Protein AF-A0A439K6C0-F1 (afdb_monomer_lite)

Radius of gyration: 18.23 Å; chains: 1; bounding box: 39×20×49 Å

Structure (mmCIF, N/CA/C/O backbone):
data_AF-A0A439K6C0-F1
#
_entry.id   AF-A0A439K6C0-F1
#
loop_
_atom_site.group_PDB
_atom_site.id
_atom_site.type_symbol
_atom_site.label_atom_id
_atom_site.label_alt_id
_atom_site.label_comp_id
_atom_site.label_asym_id
_atom_site.label_entity_id
_atom_site.label_seq_id
_atom_site.pdbx_PDB_ins_code
_atom_site.Cartn_x
_atom_site.Cartn_y
_atom_site.Cartn_z
_atom_site.occupancy
_atom_site.B_iso_or_equiv
_atom_site.auth_seq_id
_atom_site.auth_comp_id
_atom_site.auth_asym_id
_atom_site.auth_atom_id
_atom_site.pdbx_PDB_model_num
ATOM 1 N N . ALA A 1 1 ? -6.507 14.546 8.073 1.00 51.59 1 ALA A N 1
ATOM 2 C CA . ALA A 1 1 ? -5.180 13.911 8.162 1.00 51.59 1 ALA A CA 1
ATOM 3 C C . ALA A 1 1 ? -4.360 14.702 9.174 1.00 51.59 1 ALA A C 1
ATOM 5 O O . ALA A 1 1 ? -3.920 15.791 8.838 1.00 51.59 1 ALA A O 1
ATOM 6 N N . GLY A 1 2 ? -4.300 14.242 10.428 1.00 70.31 2 GLY A N 1
ATOM 7 C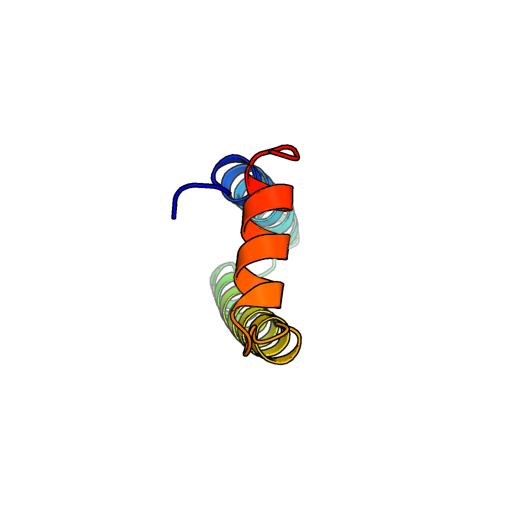 CA . GLY A 1 2 ? -3.549 14.909 11.509 1.00 70.31 2 GLY A CA 1
ATOM 8 C C . GLY A 1 2 ? -2.332 14.111 11.993 1.00 70.31 2 GLY A C 1
ATOM 9 O O . GLY A 1 2 ? -1.410 14.691 12.546 1.00 70.31 2 GLY A O 1
ATOM 10 N N . ASP A 1 3 ? -2.312 12.807 11.713 1.00 80.19 3 ASP A N 1
ATOM 11 C CA . ASP A 1 3 ? -1.237 11.860 12.009 1.00 80.19 3 ASP A CA 1
ATOM 12 C C . ASP A 1 3 ? -0.916 11.063 10.727 1.00 80.19 3 ASP A C 1
ATOM 14 O O . ASP A 1 3 ? -1.793 10.881 9.874 1.00 80.19 3 ASP A O 1
ATOM 18 N N . GLY A 1 4 ? 0.338 10.638 10.559 1.00 85.81 4 GLY A N 1
ATOM 19 C CA . GLY A 1 4 ? 0.788 9.815 9.427 1.00 85.81 4 GLY A CA 1
ATOM 20 C C . GLY A 1 4 ? 1.734 10.481 8.420 1.00 85.81 4 GLY A C 1
ATOM 21 O O . GLY A 1 4 ? 2.104 9.842 7.435 1.00 85.81 4 GLY A O 1
ATOM 22 N N . THR A 1 5 ? 2.177 11.722 8.640 1.00 92.12 5 THR A N 1
ATOM 23 C CA . THR A 1 5 ? 3.139 12.405 7.745 1.00 92.12 5 THR A CA 1
ATOM 24 C C . THR A 1 5 ? 4.499 11.700 7.700 1.00 92.12 5 THR A C 1
ATOM 26 O O . THR A 1 5 ? 5.077 11.546 6.622 1.00 92.12 5 THR A O 1
ATOM 29 N N . THR A 1 6 ? 4.984 11.189 8.835 1.00 91.44 6 THR A N 1
ATOM 30 C CA . THR A 1 6 ? 6.216 10.384 8.906 1.00 91.44 6 THR A CA 1
ATOM 31 C C . THR A 1 6 ? 6.074 9.091 8.107 1.00 91.44 6 THR A C 1
ATOM 33 O O . THR A 1 6 ? 6.924 8.786 7.273 1.00 91.44 6 THR A O 1
ATOM 36 N N . THR A 1 7 ? 4.963 8.371 8.285 1.00 90.38 7 THR A N 1
ATOM 37 C CA . THR A 1 7 ? 4.665 7.145 7.532 1.00 90.38 7 THR A CA 1
ATOM 38 C C . THR A 1 7 ? 4.591 7.418 6.033 1.00 90.38 7 THR A C 1
ATOM 40 O O . THR A 1 7 ? 5.202 6.695 5.249 1.00 90.38 7 THR A O 1
ATOM 43 N N . ALA A 1 8 ? 3.912 8.493 5.624 1.00 91.50 8 ALA A N 1
ATOM 44 C CA . ALA A 1 8 ? 3.830 8.895 4.222 1.00 91.50 8 ALA A CA 1
ATOM 45 C C . ALA A 1 8 ? 5.217 9.179 3.627 1.00 91.50 8 ALA A C 1
ATOM 47 O O . ALA A 1 8 ? 5.510 8.752 2.511 1.00 91.50 8 ALA A O 1
ATOM 48 N N . THR A 1 9 ? 6.085 9.849 4.387 1.00 93.50 9 THR A N 1
ATOM 49 C CA . THR A 1 9 ? 7.439 10.202 3.940 1.00 93.50 9 THR A CA 1
ATOM 50 C C . THR A 1 9 ? 8.307 8.958 3.754 1.00 93.50 9 THR A C 1
ATOM 52 O O . THR A 1 9 ? 8.954 8.813 2.718 1.00 93.50 9 THR A O 1
ATOM 55 N N . VAL A 1 10 ? 8.280 8.029 4.714 1.00 95.31 10 VAL A N 1
ATOM 56 C CA . VAL A 1 10 ? 9.056 6.781 4.639 1.00 95.31 10 VAL A CA 1
ATOM 57 C C . VAL A 1 10 ? 8.566 5.897 3.489 1.00 95.31 10 VAL A C 1
ATOM 59 O O . VAL A 1 10 ? 9.378 5.405 2.710 1.00 95.31 10 VAL A O 1
ATOM 62 N N . LEU A 1 11 ? 7.248 5.750 3.316 1.00 93.25 11 LEU A N 1
ATOM 63 C CA . LEU A 1 11 ? 6.686 4.971 2.208 1.00 93.25 11 LEU A CA 1
ATOM 64 C C . LEU A 1 11 ? 7.042 5.575 0.846 1.00 93.25 11 LEU A C 1
ATOM 66 O O . LEU A 1 11 ? 7.454 4.847 -0.057 1.00 93.25 11 LEU A O 1
ATOM 70 N N . ALA A 1 12 ? 6.930 6.898 0.700 1.00 93.31 12 ALA A N 1
ATOM 71 C CA . ALA A 1 12 ? 7.306 7.583 -0.532 1.00 93.31 12 ALA A CA 1
ATOM 72 C C . ALA A 1 12 ? 8.789 7.368 -0.862 1.00 93.31 12 ALA A C 1
ATOM 74 O O . ALA A 1 12 ? 9.120 7.027 -1.999 1.00 93.31 12 ALA A O 1
ATOM 75 N N . GLN A 1 13 ? 9.675 7.494 0.131 1.00 95.38 13 GLN A N 1
ATOM 76 C CA . GLN A 1 13 ? 11.103 7.235 -0.039 1.00 95.38 13 GLN A CA 1
ATOM 77 C C . GLN A 1 13 ? 11.360 5.800 -0.525 1.00 95.38 13 GLN A C 1
ATOM 79 O O . GLN A 1 13 ? 12.088 5.611 -1.501 1.00 95.38 13 GLN A O 1
ATOM 84 N N . SER A 1 14 ? 10.757 4.796 0.119 1.00 95.62 14 SER A N 1
ATOM 85 C CA . SER A 1 14 ? 10.950 3.388 -0.246 1.00 95.62 14 SER A CA 1
ATOM 86 C C . SER A 1 14 ? 10.455 3.078 -1.659 1.00 95.62 14 SER A C 1
ATOM 88 O O . SER A 1 14 ? 11.168 2.439 -2.430 1.00 95.62 14 SER A O 1
ATOM 90 N N . ILE A 1 15 ? 9.270 3.572 -2.034 1.00 94.06 15 ILE A N 1
ATOM 91 C CA . ILE A 1 15 ? 8.700 3.358 -3.374 1.00 94.06 15 ILE A CA 1
ATOM 92 C C . ILE A 1 15 ? 9.597 3.981 -4.446 1.00 94.06 15 ILE A C 1
ATOM 94 O O . ILE A 1 15 ? 9.874 3.352 -5.465 1.00 94.06 15 ILE A O 1
ATOM 98 N N . VAL A 1 16 ? 10.092 5.199 -4.213 1.00 94.00 16 VAL A N 1
ATOM 99 C CA . VAL A 1 16 ? 10.993 5.883 -5.148 1.00 94.00 16 VAL A CA 1
ATOM 100 C C . VAL A 1 16 ? 12.329 5.146 -5.269 1.00 94.00 16 VAL A C 1
ATOM 102 O O . VAL A 1 16 ? 12.847 4.992 -6.374 1.00 94.00 16 VAL A O 1
ATOM 105 N N . GLN A 1 17 ? 12.892 4.662 -4.161 1.00 96.38 17 GLN A N 1
ATOM 106 C CA . GLN A 1 17 ? 14.154 3.924 -4.173 1.00 96.38 17 GLN A CA 1
ATOM 107 C C . GLN A 1 17 ? 14.050 2.617 -4.971 1.00 96.38 17 GLN A C 1
ATOM 109 O O . GLN A 1 17 ? 14.903 2.348 -5.819 1.00 96.38 17 GLN A O 1
ATOM 114 N N . GLU A 1 18 ? 13.007 1.822 -4.736 1.00 95.62 18 GLU A N 1
ATOM 115 C CA . GLU A 1 18 ? 12.793 0.567 -5.466 1.00 95.62 18 GLU A CA 1
ATOM 116 C C . GLU A 1 18 ? 12.382 0.810 -6.923 1.00 95.62 18 GLU A C 1
ATOM 118 O O . GLU A 1 18 ? 12.867 0.127 -7.827 1.00 95.62 18 GLU A O 1
ATOM 123 N N . GLY A 1 19 ? 11.579 1.845 -7.182 1.00 94.50 19 GLY A N 1
ATOM 124 C CA . GLY A 1 19 ? 11.229 2.273 -8.535 1.00 94.50 19 GLY A CA 1
ATOM 125 C C . GLY A 1 19 ? 12.464 2.621 -9.368 1.00 94.50 19 GLY A C 1
ATOM 126 O O . GLY A 1 19 ? 12.598 2.147 -10.494 1.00 94.50 19 GLY A O 1
ATOM 127 N N . HIS A 1 20 ? 13.417 3.372 -8.808 1.00 94.00 20 HIS A N 1
ATOM 128 C CA . HIS A 1 20 ? 14.670 3.688 -9.501 1.00 94.00 20 HIS A CA 1
ATOM 129 C C . HIS A 1 20 ? 15.506 2.444 -9.820 1.00 94.00 20 HIS A C 1
ATOM 131 O O . HIS A 1 20 ? 16.055 2.357 -10.918 1.00 94.00 20 HIS A O 1
ATOM 137 N N . LYS A 1 21 ? 15.580 1.464 -8.909 1.00 95.44 21 LYS A N 1
ATOM 138 C CA . LYS A 1 21 ? 16.275 0.191 -9.176 1.00 95.44 21 LYS A CA 1
ATOM 139 C C . LYS A 1 21 ? 15.618 -0.575 -10.324 1.00 95.44 21 LYS A C 1
ATOM 141 O O . LYS A 1 21 ? 16.315 -1.085 -11.197 1.00 95.44 21 LYS A O 1
ATOM 146 N N . ALA A 1 22 ? 14.288 -0.624 -10.347 1.00 94.19 22 ALA A N 1
ATOM 147 C CA . ALA A 1 22 ? 13.527 -1.305 -11.388 1.00 94.19 22 ALA A CA 1
ATOM 148 C C . ALA A 1 22 ? 13.701 -0.646 -12.767 1.00 94.19 22 ALA A C 1
ATOM 150 O O . ALA A 1 22 ? 13.912 -1.338 -13.764 1.00 94.19 22 ALA A O 1
ATOM 151 N N . VAL A 1 23 ? 13.690 0.689 -12.822 1.00 94.62 23 VAL A N 1
ATOM 152 C CA . VAL A 1 23 ? 13.958 1.443 -14.058 1.00 94.62 23 VAL A CA 1
ATOM 153 C C . VAL A 1 23 ? 15.399 1.240 -14.529 1.00 94.62 23 VAL A C 1
ATOM 155 O O . VAL A 1 23 ? 15.625 1.013 -15.714 1.00 94.62 23 VAL A O 1
ATOM 158 N N . ALA A 1 24 ? 16.377 1.248 -13.616 1.00 94.75 24 ALA A N 1
ATOM 159 C CA . ALA A 1 24 ? 17.775 0.966 -13.950 1.00 94.75 24 ALA A CA 1
ATOM 160 C C . ALA A 1 24 ? 17.980 -0.459 -14.501 1.00 94.75 24 ALA A C 1
ATOM 162 O O . ALA A 1 24 ? 18.866 -0.677 -15.323 1.00 94.75 24 ALA A O 1
ATOM 163 N N . ALA A 1 25 ? 17.131 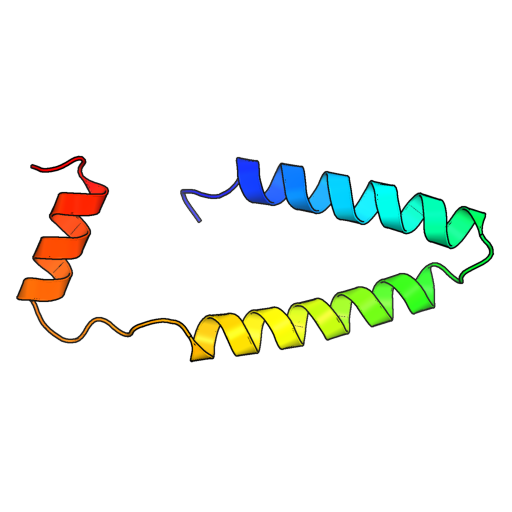-1.412 -14.100 1.00 95.62 25 ALA A N 1
ATOM 164 C CA . ALA A 1 25 ? 17.084 -2.768 -14.648 1.00 95.62 25 ALA A CA 1
ATOM 165 C C . ALA A 1 25 ? 16.362 -2.868 -16.012 1.00 95.62 25 ALA A C 1
ATOM 167 O O . ALA A 1 25 ? 16.206 -3.968 -16.540 1.00 95.62 25 ALA A O 1
ATOM 168 N N . GLY A 1 26 ? 15.923 -1.745 -16.592 1.00 93.81 26 GLY A N 1
ATOM 169 C CA . GLY A 1 26 ? 15.299 -1.678 -17.916 1.00 93.81 26 GLY A CA 1
ATOM 170 C C . GLY A 1 26 ? 13.770 -1.760 -17.919 1.00 93.81 26 GLY A C 1
ATOM 171 O O . GLY A 1 26 ? 13.179 -1.847 -18.994 1.00 93.81 26 GLY A O 1
ATOM 172 N N . MET A 1 27 ? 13.106 -1.728 -16.756 1.00 94.88 27 MET A N 1
ATOM 173 C CA . MET A 1 27 ? 11.640 -1.674 -16.712 1.00 94.88 27 MET A CA 1
ATOM 174 C C . MET A 1 27 ? 11.121 -0.302 -17.147 1.00 94.88 27 MET A C 1
ATOM 176 O O . MET A 1 27 ? 11.684 0.738 -16.805 1.00 94.88 27 MET A O 1
ATOM 180 N N . ASN A 1 28 ? 9.993 -0.293 -17.856 1.00 95.06 28 ASN A N 1
ATOM 181 C CA . ASN A 1 28 ? 9.335 0.935 -18.281 1.00 95.06 28 ASN A CA 1
ATOM 182 C C . ASN A 1 28 ? 8.726 1.680 -17.069 1.00 95.06 28 ASN A C 1
ATOM 184 O O . ASN A 1 28 ? 7.849 1.124 -16.396 1.00 95.06 28 ASN A O 1
ATOM 188 N N . PRO A 1 29 ? 9.110 2.947 -16.805 1.00 92.31 29 PRO A N 1
ATOM 189 C CA . PRO A 1 29 ? 8.560 3.744 -15.706 1.00 92.31 29 PRO A CA 1
ATOM 190 C C . PRO A 1 29 ? 7.032 3.883 -15.738 1.00 92.31 29 PRO A C 1
ATOM 192 O O . PRO A 1 29 ? 6.392 3.949 -14.689 1.00 92.31 29 PRO A O 1
ATOM 195 N N . MET A 1 30 ? 6.431 3.913 -16.933 1.00 95.62 30 MET A N 1
ATOM 196 C CA . MET A 1 30 ? 4.979 4.052 -17.076 1.00 95.62 30 MET A CA 1
ATOM 197 C C . MET A 1 30 ? 4.236 2.788 -16.646 1.00 95.62 30 MET A C 1
ATOM 199 O O . MET A 1 30 ? 3.177 2.882 -16.022 1.00 95.62 30 MET A O 1
ATOM 203 N N . ASP A 1 31 ? 4.801 1.615 -16.936 1.00 94.38 31 ASP A N 1
ATOM 204 C CA . ASP A 1 31 ? 4.223 0.337 -16.520 1.00 94.38 31 ASP A CA 1
ATOM 205 C C . ASP A 1 31 ? 4.413 0.117 -15.016 1.00 94.38 31 ASP A C 1
ATOM 207 O O . ASP A 1 31 ? 3.483 -0.321 -14.342 1.00 94.38 31 ASP A O 1
ATOM 211 N N . LEU A 1 32 ? 5.562 0.533 -14.467 1.00 92.69 32 LEU A N 1
ATOM 212 C CA . LEU A 1 32 ? 5.799 0.576 -13.021 1.00 92.69 32 LEU A CA 1
ATOM 213 C C . LEU A 1 32 ? 4.772 1.454 -12.306 1.00 92.69 32 LEU A C 1
ATOM 215 O O . LEU A 1 32 ? 4.136 0.999 -11.358 1.00 92.69 32 LEU A O 1
ATOM 219 N N . LYS A 1 33 ? 4.558 2.687 -12.783 1.00 92.75 33 LYS A N 1
ATOM 220 C CA . LYS A 1 33 ? 3.542 3.581 -12.216 1.00 92.75 33 LYS A CA 1
ATOM 221 C C . LYS A 1 33 ? 2.157 2.936 -12.250 1.00 92.75 33 LYS A C 1
ATOM 223 O O . LYS A 1 33 ? 1.465 2.939 -11.237 1.00 92.75 33 LYS A O 1
ATOM 228 N N . ARG A 1 34 ? 1.765 2.365 -13.392 1.00 95.56 34 ARG A N 1
ATOM 229 C CA . ARG A 1 34 ? 0.458 1.713 -13.535 1.00 95.56 34 ARG A CA 1
ATOM 230 C C . ARG A 1 34 ? 0.304 0.539 -12.566 1.00 95.56 34 ARG A C 1
ATOM 232 O O . ARG A 1 34 ? -0.743 0.412 -11.941 1.00 95.56 34 ARG A O 1
ATOM 239 N N . GLY A 1 35 ? 1.336 -0.292 -12.419 1.00 95.19 35 GLY A N 1
ATOM 240 C CA . GLY A 1 35 ? 1.345 -1.400 -11.464 1.00 95.19 35 GLY A CA 1
ATOM 241 C C . GLY A 1 35 ? 1.234 -0.931 -10.011 1.00 95.19 35 GLY A C 1
ATOM 242 O O . GLY A 1 35 ? 0.456 -1.497 -9.248 1.00 95.19 35 GLY A O 1
ATOM 243 N N . ILE A 1 36 ? 1.950 0.139 -9.648 1.00 94.56 36 ILE A N 1
ATOM 244 C CA . ILE A 1 36 ? 1.864 0.761 -8.318 1.00 94.56 36 ILE A CA 1
ATOM 245 C C . ILE A 1 36 ? 0.449 1.293 -8.063 1.00 94.56 36 ILE A C 1
ATOM 247 O O . ILE A 1 36 ? -0.115 1.011 -7.011 1.00 94.56 36 ILE A O 1
ATOM 251 N N . ASP A 1 37 ? -0.151 2.007 -9.020 1.00 94.75 37 ASP A N 1
ATOM 252 C CA . ASP A 1 37 ? -1.497 2.575 -8.872 1.00 94.75 37 ASP A CA 1
ATOM 253 C C . ASP A 1 37 ? -2.558 1.471 -8.646 1.00 94.75 37 ASP A C 1
ATOM 255 O O . ASP A 1 37 ? -3.422 1.605 -7.776 1.00 94.75 37 ASP A O 1
ATOM 259 N N . LEU A 1 38 ? -2.459 0.347 -9.370 1.00 95.75 38 LEU A N 1
ATOM 260 C CA . LEU A 1 38 ? -3.332 -0.820 -9.176 1.00 95.75 3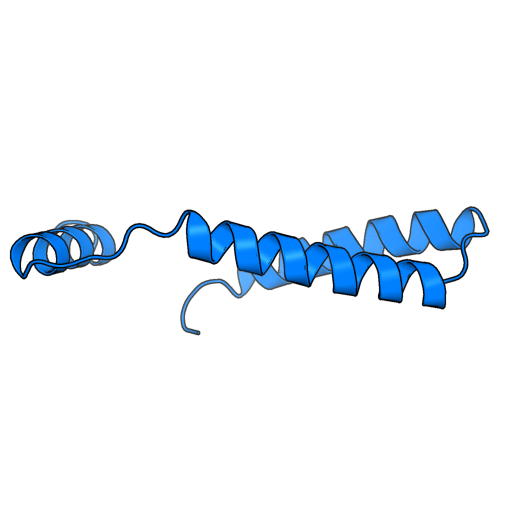8 LEU A CA 1
ATOM 261 C C . LEU A 1 38 ? -3.138 -1.457 -7.794 1.00 95.75 38 LEU A C 1
ATOM 263 O O . LEU A 1 38 ? -4.110 -1.671 -7.070 1.00 95.75 38 LEU A O 1
ATOM 267 N N . ALA A 1 39 ? -1.887 -1.700 -7.398 1.00 94.25 39 ALA A N 1
ATOM 268 C CA . ALA A 1 39 ? -1.575 -2.283 -6.098 1.00 94.25 39 ALA A CA 1
ATOM 269 C C . ALA A 1 39 ? -2.067 -1.401 -4.939 1.00 94.25 39 ALA A C 1
ATOM 271 O O . ALA A 1 39 ? -2.611 -1.910 -3.961 1.00 94.25 39 ALA A O 1
ATOM 272 N N . VAL A 1 40 ? -1.927 -0.075 -5.050 1.00 95.38 40 VAL A N 1
ATOM 273 C CA . VAL A 1 40 ? -2.428 0.874 -4.045 1.00 95.38 40 VAL A CA 1
ATOM 274 C C . VAL A 1 40 ? -3.945 0.772 -3.912 1.00 95.38 40 VAL A C 1
ATOM 276 O O . VAL A 1 40 ? -4.449 0.721 -2.790 1.00 95.38 40 VAL A O 1
ATOM 279 N N . SER A 1 41 ? -4.674 0.694 -5.028 1.00 95.06 41 SER A N 1
ATOM 280 C CA . SER A 1 41 ? -6.132 0.536 -5.012 1.00 95.06 41 SER A CA 1
ATOM 281 C C . SER A 1 41 ? -6.562 -0.730 -4.259 1.00 95.06 41 SER A C 1
ATOM 283 O O . SER A 1 41 ? -7.427 -0.669 -3.380 1.00 95.06 41 SER A O 1
ATOM 285 N N . ASP A 1 42 ? -5.920 -1.863 -4.542 1.00 96.38 42 ASP A N 1
ATOM 286 C CA . ASP A 1 42 ? -6.227 -3.146 -3.897 1.00 96.38 42 ASP A CA 1
ATOM 287 C C . ASP A 1 42 ? -5.879 -3.151 -2.401 1.00 96.38 42 ASP A C 1
ATOM 289 O O . ASP A 1 42 ? -6.646 -3.656 -1.567 1.00 96.38 42 ASP A O 1
ATOM 293 N N . VAL A 1 43 ? -4.747 -2.545 -2.032 1.00 94.38 43 VAL A N 1
ATOM 294 C CA . VAL A 1 43 ? -4.332 -2.393 -0.631 1.00 94.38 43 VAL A CA 1
ATOM 295 C C . VAL A 1 43 ? -5.329 -1.524 0.132 1.00 94.38 43 VAL A C 1
ATOM 297 O O . VAL A 1 43 ? -5.743 -1.902 1.228 1.00 94.38 43 VAL A O 1
ATOM 300 N N . VAL A 1 44 ? -5.773 -0.402 -0.442 1.00 94.38 44 VAL A N 1
ATOM 301 C CA . VAL A 1 44 ? -6.774 0.478 0.183 1.00 94.38 44 VAL A CA 1
ATOM 302 C C . VAL A 1 44 ? -8.102 -0.256 0.376 1.00 94.38 44 VAL A C 1
ATOM 304 O O . VAL A 1 44 ? -8.677 -0.204 1.466 1.00 94.38 44 VAL A O 1
ATOM 307 N N . ALA A 1 45 ? -8.570 -0.993 -0.634 1.00 94.75 45 ALA A N 1
ATOM 308 C CA . ALA A 1 45 ? -9.794 -1.786 -0.531 1.00 94.75 45 ALA A CA 1
ATOM 309 C C . ALA A 1 45 ? -9.702 -2.838 0.590 1.00 94.75 45 ALA A C 1
ATOM 311 O O . ALA A 1 45 ? -10.626 -2.997 1.395 1.00 94.75 45 ALA A O 1
ATOM 312 N N . THR A 1 46 ? -8.560 -3.517 0.689 1.00 94.88 46 THR A N 1
ATOM 313 C CA . THR A 1 46 ? -8.295 -4.516 1.731 1.00 94.88 46 THR A CA 1
ATOM 314 C C . THR A 1 46 ? -8.211 -3.884 3.121 1.00 94.88 46 THR A C 1
ATOM 316 O O . THR A 1 46 ? -8.754 -4.431 4.082 1.00 94.88 46 THR A O 1
ATOM 319 N N . LEU A 1 47 ? -7.592 -2.707 3.240 1.00 92.44 47 LEU A N 1
ATOM 320 C CA . LEU A 1 47 ? -7.486 -1.972 4.499 1.00 92.44 47 LEU A CA 1
ATOM 321 C C . LEU A 1 47 ? -8.870 -1.581 5.031 1.00 92.44 47 LEU A C 1
ATOM 323 O O . LEU A 1 47 ? -9.162 -1.798 6.205 1.00 92.44 47 LEU A O 1
ATOM 327 N N . ILE A 1 48 ? -9.751 -1.082 4.157 1.00 91.88 48 ILE A N 1
ATOM 328 C CA . ILE A 1 48 ? -11.137 -0.745 4.513 1.00 91.88 48 ILE A CA 1
ATOM 329 C C . ILE A 1 48 ? -11.907 -1.996 4.949 1.00 91.88 48 ILE A C 1
ATOM 331 O O . ILE A 1 48 ? -12.667 -1.943 5.914 1.00 91.88 48 ILE A O 1
ATOM 335 N N . LYS A 1 49 ? -11.703 -3.131 4.271 1.00 93.38 49 LYS A N 1
ATOM 336 C CA . LYS A 1 49 ? -12.346 -4.403 4.630 1.00 93.38 49 LYS A CA 1
ATOM 337 C C . LYS A 1 49 ? -11.919 -4.905 6.013 1.00 93.38 49 LYS A C 1
ATOM 339 O O . LYS A 1 49 ? -12.746 -5.451 6.738 1.00 93.38 49 LYS A O 1
ATOM 344 N N . ASN A 1 50 ? -10.651 -4.719 6.371 1.00 92.00 50 ASN A N 1
ATOM 345 C CA . ASN A 1 50 ? -10.107 -5.125 7.667 1.00 92.00 50 ASN A CA 1
ATOM 346 C C . ASN A 1 50 ? -10.377 -4.105 8.784 1.00 92.00 50 ASN A C 1
ATOM 348 O O . ASN A 1 50 ? -10.165 -4.415 9.957 1.00 92.00 50 ASN A O 1
ATOM 352 N N . ALA A 1 51 ? -10.846 -2.900 8.452 1.00 90.31 51 ALA A N 1
ATOM 353 C CA . ALA A 1 51 ? -11.149 -1.881 9.441 1.00 90.31 51 ALA A CA 1
ATOM 354 C C . ALA A 1 51 ? -12.317 -2.324 10.336 1.00 90.31 51 ALA A C 1
ATOM 356 O O . ALA A 1 51 ? -13.442 -2.558 9.879 1.00 90.31 51 ALA A O 1
ATOM 357 N N . LYS A 1 52 ? -12.067 -2.399 11.646 1.00 88.44 52 LYS A N 1
ATOM 358 C CA . LYS A 1 52 ? -13.118 -2.658 12.629 1.00 88.44 52 LYS A CA 1
ATOM 359 C C . LYS A 1 52 ? -13.968 -1.397 12.790 1.00 88.44 52 LYS A C 1
ATOM 361 O O . LYS A 1 52 ? -13.492 -0.377 13.281 1.00 88.44 52 LYS A O 1
ATOM 366 N N . LYS A 1 53 ? -15.238 -1.467 12.382 1.00 86.69 53 LYS A N 1
ATOM 367 C CA . LYS A 1 53 ? -16.202 -0.385 12.623 1.00 86.69 53 LYS A CA 1
ATOM 368 C C . LYS A 1 53 ? -16.552 -0.324 14.107 1.00 86.69 53 LYS A C 1
ATOM 370 O O . LYS A 1 53 ? -17.007 -1.325 14.656 1.00 86.69 53 LYS A O 1
ATOM 375 N N . ILE A 1 54 ? -16.396 0.854 14.695 1.00 87.31 54 ILE A N 1
ATOM 376 C CA . ILE A 1 54 ? -16.867 1.170 16.043 1.00 87.31 54 ILE A CA 1
ATOM 377 C C . ILE A 1 54 ? -18.374 1.424 15.982 1.00 87.31 54 ILE A C 1
ATOM 379 O O . ILE A 1 54 ? -18.834 2.146 15.093 1.00 87.31 54 ILE A O 1
ATOM 383 N N . LYS A 1 55 ? -19.150 0.801 16.874 1.00 85.62 55 LYS A N 1
ATOM 384 C CA . LYS A 1 55 ? -20.623 0.890 16.854 1.00 85.62 55 LYS A CA 1
ATOM 385 C C . LYS A 1 55 ? -21.231 1.413 18.148 1.00 85.62 55 LYS A C 1
ATOM 387 O O . LYS A 1 55 ? -22.364 1.885 18.103 1.00 85.62 55 LYS A O 1
ATOM 392 N N . THR A 1 56 ? -20.527 1.314 19.274 1.00 89.19 56 THR A N 1
ATOM 393 C CA . THR A 1 56 ? -21.079 1.677 20.586 1.00 89.19 56 THR A CA 1
ATOM 394 C C . THR A 1 56 ? -20.347 2.857 21.210 1.00 89.19 56 THR A C 1
ATOM 396 O O . THR A 1 56 ? -19.197 3.145 20.876 1.00 89.19 56 THR A O 1
ATOM 399 N N . SER A 1 57 ? -21.025 3.554 22.123 1.00 83.06 57 SER A N 1
ATO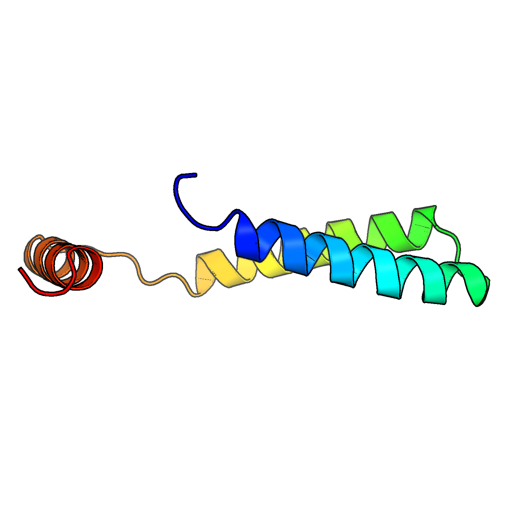M 400 C CA . SER A 1 57 ? -20.451 4.704 22.826 1.00 83.06 57 SER A CA 1
ATOM 401 C C . SER A 1 57 ? -19.287 4.296 23.735 1.00 83.06 57 SER A C 1
ATOM 403 O O . SER A 1 57 ? -18.362 5.079 23.934 1.00 83.06 57 SER A O 1
ATOM 405 N N . GLU A 1 58 ? -19.304 3.068 24.256 1.00 85.12 58 GLU A N 1
ATOM 406 C CA . GLU A 1 58 ? -18.240 2.506 25.091 1.00 85.12 58 GLU A CA 1
ATOM 407 C C . GLU A 1 58 ? -16.963 2.256 24.282 1.00 85.12 58 GLU A C 1
ATOM 409 O O . GLU A 1 58 ? -15.871 2.570 24.745 1.00 85.12 58 GLU A O 1
ATOM 414 N N . GLU A 1 59 ? -17.082 1.746 23.050 1.00 84.38 59 GLU A N 1
ATOM 415 C CA . GLU A 1 59 ? -15.935 1.568 22.152 1.00 84.38 59 GLU A CA 1
ATOM 416 C C . GLU A 1 59 ? -15.330 2.921 21.739 1.00 84.38 59 GLU A C 1
ATOM 418 O O . GLU A 1 59 ? -14.111 3.044 21.633 1.00 84.38 59 GLU A O 1
ATOM 423 N N . VAL A 1 60 ? -16.162 3.953 21.543 1.00 85.12 60 VAL A N 1
ATOM 424 C CA . VAL A 1 60 ? -15.683 5.321 21.280 1.00 85.12 60 VAL A CA 1
ATOM 425 C C . VAL A 1 60 ? -14.901 5.859 22.477 1.00 85.12 60 VAL A C 1
ATOM 427 O O . VAL A 1 60 ? -13.815 6.402 22.286 1.00 85.12 60 VAL A O 1
ATOM 430 N N . ALA A 1 61 ? -15.412 5.672 23.698 1.00 84.56 61 ALA A N 1
ATOM 431 C CA . ALA A 1 61 ? 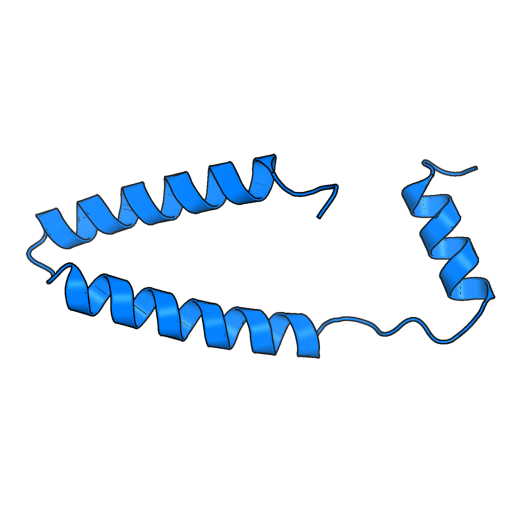-14.722 6.077 24.920 1.00 84.56 61 ALA A CA 1
ATOM 432 C C . ALA A 1 61 ? -13.391 5.331 25.088 1.00 84.56 61 ALA A C 1
ATOM 434 O O . ALA A 1 61 ? -12.366 5.961 25.313 1.00 84.56 61 ALA A O 1
ATOM 435 N N . GLN A 1 62 ? -13.375 4.012 24.873 1.00 84.06 62 GLN A N 1
ATOM 436 C CA . GLN A 1 62 ? -12.160 3.202 24.961 1.00 84.06 62 GLN A CA 1
ATOM 437 C C . GLN A 1 62 ? -11.090 3.653 23.958 1.00 84.06 62 GLN A C 1
ATOM 439 O O . GLN A 1 62 ? -9.920 3.786 24.314 1.00 84.06 62 GLN A O 1
ATOM 444 N N . VAL A 1 63 ? -11.471 3.891 22.700 1.00 86.38 63 VAL A N 1
ATOM 445 C CA . VAL A 1 63 ? -10.535 4.375 21.676 1.00 86.38 63 VAL A CA 1
ATOM 446 C C . VAL A 1 63 ? -10.076 5.799 21.981 1.00 86.38 63 VAL A C 1
ATOM 448 O O . VAL A 1 63 ? -8.904 6.101 21.772 1.00 86.38 63 VAL A O 1
ATOM 451 N N . GLY A 1 64 ? -10.954 6.643 22.529 1.00 82.44 64 GLY A N 1
ATOM 452 C CA . GLY A 1 64 ? -10.621 7.981 23.015 1.00 82.44 64 GLY A CA 1
ATOM 453 C C . GLY A 1 64 ? -9.578 7.959 24.132 1.00 82.44 64 GLY A C 1
ATOM 454 O O . GLY A 1 64 ? -8.557 8.625 24.003 1.00 82.44 64 GLY A O 1
ATOM 455 N N . THR A 1 65 ? -9.775 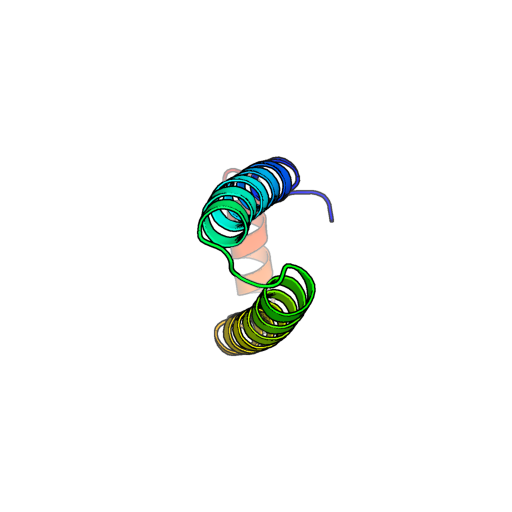7.135 25.161 1.00 85.31 65 THR A N 1
ATOM 456 C CA . THR A 1 65 ? -8.824 6.962 26.271 1.00 85.31 65 THR A CA 1
ATOM 457 C C . THR A 1 65 ? -7.481 6.425 25.779 1.00 85.31 65 THR A C 1
ATOM 459 O O . THR A 1 65 ? -6.434 6.947 26.148 1.00 85.31 65 THR A O 1
ATOM 462 N N . ILE A 1 66 ? -7.470 5.437 24.875 1.00 84.25 66 ILE A N 1
ATOM 463 C CA . ILE A 1 66 ? -6.217 4.929 24.285 1.00 84.25 66 ILE A CA 1
ATOM 464 C C . ILE A 1 66 ? -5.511 6.022 23.464 1.00 84.25 66 ILE A C 1
ATOM 466 O O . ILE A 1 66 ? -4.297 6.182 23.574 1.00 84.25 66 ILE A O 1
ATOM 470 N N . ALA A 1 67 ? -6.253 6.788 22.661 1.00 81.19 67 ALA A N 1
ATOM 471 C CA . ALA A 1 67 ? -5.702 7.874 21.850 1.00 81.19 67 ALA A CA 1
ATOM 472 C C . ALA A 1 67 ? -5.238 9.081 22.689 1.00 81.19 67 ALA A C 1
ATOM 474 O O . ALA A 1 67 ? -4.351 9.816 22.263 1.00 81.19 67 ALA A O 1
ATOM 475 N N . GLY A 1 68 ? -5.818 9.274 23.876 1.00 82.19 68 GLY A N 1
ATOM 476 C CA . GLY A 1 68 ? -5.473 10.316 24.843 1.00 82.19 68 GLY A CA 1
ATOM 477 C C . GLY A 1 68 ? -4.314 9.965 25.780 1.00 82.19 68 GLY A C 1
ATOM 478 O O . GLY A 1 68 ? -4.081 10.706 26.726 1.00 82.19 68 GLY A O 1
ATOM 479 N N . ASN A 1 69 ? -3.581 8.869 25.538 1.00 80.31 69 ASN A N 1
ATOM 480 C CA . ASN A 1 69 ? -2.540 8.324 26.427 1.00 80.31 69 ASN A CA 1
ATOM 481 C C . ASN A 1 69 ? -3.038 7.802 27.792 1.00 80.31 69 ASN A C 1
ATOM 483 O O . ASN A 1 69 ? -2.234 7.654 28.710 1.00 80.31 69 ASN A O 1
ATOM 487 N N . GLY A 1 70 ? -4.318 7.443 27.915 1.00 63.72 70 GLY A N 1
ATOM 488 C CA . GLY A 1 70 ? -4.851 6.720 29.074 1.00 63.72 70 GLY A CA 1
ATOM 489 C C . GLY A 1 70 ? -5.701 7.526 30.059 1.00 63.72 70 GLY A C 1
ATOM 490 O O . GLY A 1 70 ? -6.065 6.949 31.082 1.00 63.72 70 GLY A O 1
ATOM 491 N N . ASP A 1 71 ? -6.035 8.784 29.750 1.00 55.91 71 ASP A N 1
ATOM 492 C CA . ASP A 1 71 ? -6.959 9.627 30.536 1.00 55.91 71 ASP A CA 1
ATOM 493 C C . ASP A 1 71 ? -8.427 9.553 30.058 1.00 55.91 71 ASP A C 1
ATOM 495 O O . ASP A 1 71 ? -8.678 9.312 28.848 1.00 55.91 71 ASP A O 1
#

Foldseek 3Di:
DPDCPVVVVVVVVVLVVVLVVCVVVVDDSVVSVVVVVVVVVVVVVVVVVPDDDDDDPVVVVVVVCVVVVRD

Sequence (71 aa):
AGDGTTTATVLAQSIVQEGHKAVAAGMNPMDLKRGIDLAVSDVVATLIKNAKKIKTSEEVAQVGTIAGNGD

pLDDT: mean 89.51, std 8.63, range [51.59, 96.38]

Secondary structure (DSSP, 8-state):
--S-HHHHHHHHHHHHHHHHHHHHTT--HHHHHHHHHHHHHHHHHHHHHH-----SHHHHHHHHHHHTT--